Protein AF-A0A850LV51-F1 (afdb_monomer_lite)

Sequence (152 aa):
MNKKILAIILNFIHSETGWGDPLRPYSEFEDLNIKEIKEQGIGNKIVTFEYHFDEDGFSQYDKTHVLEGKVRVDPKGELLEWNLEEIHTGVAANRYYGSKKKEEDKMKPLISKLEKLQAQLGSERLKREDYGKLNQEVEVLLKKIEELKNND

pLDDT: mean 76.03, std 14.61, range [41.25, 94.31]

Structure (mmCIF, N/CA/C/O backbone):
data_AF-A0A850LV51-F1
#
_entry.id   AF-A0A850LV51-F1
#
loop_
_atom_site.group_PDB
_atom_site.id
_atom_site.type_symbol
_atom_site.label_atom_id
_atom_site.label_alt_id
_atom_site.label_comp_id
_atom_site.label_asym_id
_atom_site.label_entity_id
_atom_site.label_seq_id
_atom_site.pdbx_PDB_ins_code
_atom_site.Cartn_x
_atom_site.Cartn_y
_atom_site.Cartn_z
_atom_site.occupancy
_atom_site.B_iso_or_equiv
_atom_site.auth_seq_id
_atom_site.auth_comp_id
_atom_site.auth_asym_id
_atom_site.auth_atom_id
_atom_site.pdbx_PDB_model_num
ATOM 1 N N . MET A 1 1 ? 1.336 -18.971 13.555 1.00 51.16 1 MET A N 1
ATOM 2 C CA . MET A 1 1 ? 0.461 -17.778 13.489 1.00 51.16 1 MET A CA 1
ATOM 3 C C . MET A 1 1 ? 0.742 -16.911 12.253 1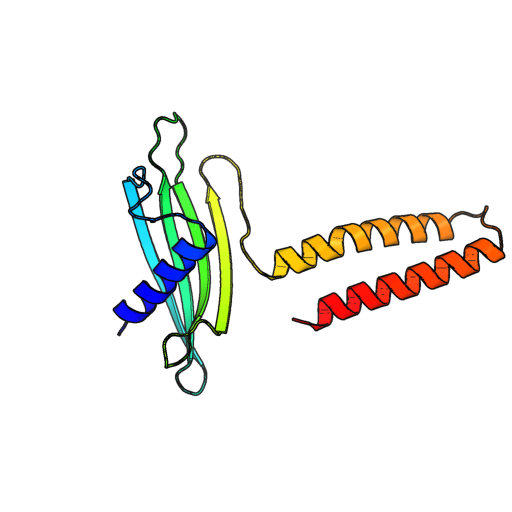.00 51.16 1 MET A C 1
ATOM 5 O O . MET A 1 1 ? -0.216 -16.524 11.604 1.00 51.16 1 MET A O 1
ATOM 9 N N . ASN A 1 2 ? 2.004 -16.709 11.844 1.00 62.28 2 ASN A N 1
ATOM 10 C CA . ASN A 1 2 ? 2.363 -15.866 10.682 1.00 62.28 2 ASN A CA 1
ATOM 11 C C . ASN A 1 2 ? 1.899 -16.372 9.300 1.00 62.28 2 ASN A C 1
ATOM 13 O O . ASN A 1 2 ? 1.606 -15.554 8.439 1.00 62.28 2 ASN A O 1
ATOM 17 N N . LYS A 1 3 ? 1.746 -17.689 9.084 1.00 76.50 3 LYS A N 1
ATOM 18 C CA . LYS A 1 3 ? 1.382 -18.248 7.760 1.00 76.50 3 LYS A CA 1
ATOM 19 C C . LYS A 1 3 ? 0.042 -17.752 7.196 1.00 76.50 3 LYS A C 1
ATOM 21 O O . LYS A 1 3 ? -0.076 -17.593 5.991 1.00 76.50 3 LYS A O 1
ATOM 26 N N . LYS A 1 4 ? -0.958 -17.497 8.051 1.00 85.12 4 LYS A N 1
ATOM 27 C CA . LYS A 1 4 ? -2.259 -16.968 7.599 1.00 85.12 4 LYS A CA 1
ATOM 28 C C . LYS A 1 4 ? -2.161 -15.509 7.151 1.00 85.12 4 LYS A C 1
ATOM 30 O O . LYS A 1 4 ? -2.742 -15.154 6.140 1.00 85.12 4 LYS A O 1
ATOM 35 N N . ILE A 1 5 ? -1.405 -14.693 7.885 1.00 86.31 5 ILE A N 1
ATOM 36 C CA . ILE A 1 5 ? -1.184 -13.277 7.560 1.00 86.31 5 ILE A CA 1
ATOM 37 C C . ILE A 1 5 ? -0.395 -13.145 6.256 1.00 86.31 5 ILE A C 1
ATOM 39 O O . ILE A 1 5 ? -0.769 -12.349 5.407 1.00 86.31 5 ILE A O 1
ATOM 43 N N . LEU A 1 6 ? 0.639 -13.974 6.073 1.00 88.12 6 LEU A N 1
ATOM 44 C CA . LEU A 1 6 ? 1.403 -14.032 4.825 1.00 88.12 6 LEU A CA 1
ATOM 45 C C . LEU A 1 6 ? 0.497 -14.310 3.621 1.00 88.12 6 LEU A C 1
ATOM 47 O O . LEU A 1 6 ? 0.545 -13.570 2.652 1.00 88.12 6 LEU A O 1
ATOM 51 N N . ALA A 1 7 ? -0.379 -15.316 3.708 1.00 89.69 7 ALA A N 1
ATOM 52 C CA . ALA A 1 7 ? -1.308 -15.637 2.623 1.00 89.69 7 ALA A CA 1
ATOM 53 C C . ALA A 1 7 ? -2.291 -14.492 2.317 1.00 89.69 7 ALA A C 1
ATOM 55 O O . ALA A 1 7 ? -2.584 -14.233 1.156 1.00 89.69 7 ALA A O 1
ATOM 56 N N . ILE A 1 8 ? -2.782 -13.791 3.346 1.00 91.19 8 ILE A N 1
ATOM 57 C CA . ILE A 1 8 ? -3.651 -12.617 3.164 1.00 91.19 8 ILE A CA 1
ATOM 58 C C . ILE A 1 8 ? -2.903 -11.509 2.415 1.00 91.19 8 ILE A C 1
ATOM 60 O O . ILE A 1 8 ? -3.445 -10.941 1.471 1.00 91.19 8 ILE A O 1
ATOM 64 N N . ILE A 1 9 ? -1.662 -11.223 2.815 1.00 91.25 9 ILE A N 1
ATOM 65 C CA . ILE A 1 9 ? -0.842 -10.169 2.207 1.00 91.25 9 ILE A CA 1
ATOM 66 C C . ILE A 1 9 ? -0.452 -10.529 0.771 1.00 91.25 9 ILE A C 1
ATOM 68 O O . ILE A 1 9 ? -0.601 -9.687 -0.105 1.00 91.25 9 ILE A O 1
ATOM 72 N N . LEU A 1 10 ? -0.024 -11.768 0.512 1.00 89.81 10 LEU A N 1
ATOM 73 C CA . LEU A 1 10 ? 0.297 -12.239 -0.840 1.00 89.81 10 LEU A CA 1
ATOM 74 C C . LEU A 1 10 ? -0.909 -12.124 -1.772 1.00 89.81 10 LEU A C 1
ATOM 76 O O . LEU A 1 10 ? -0.816 -11.479 -2.810 1.00 89.81 10 LEU A O 1
ATOM 80 N N . ASN A 1 11 ? -2.071 -12.642 -1.358 1.00 89.38 11 ASN A N 1
ATOM 81 C CA . ASN A 1 11 ? -3.295 -12.542 -2.156 1.00 89.38 11 ASN A CA 1
ATOM 82 C C . ASN A 1 11 ? -3.666 -11.084 -2.457 1.00 89.38 11 ASN A C 1
ATOM 84 O O . ASN A 1 11 ? -4.114 -10.772 -3.558 1.00 89.38 11 ASN A O 1
ATOM 88 N N . PHE A 1 12 ? -3.482 -10.191 -1.483 1.00 90.56 12 PHE A N 1
ATOM 89 C CA . PHE A 1 12 ? -3.690 -8.762 -1.673 1.00 90.56 12 PHE A CA 1
ATOM 90 C C . PHE A 1 12 ? -2.730 -8.176 -2.714 1.00 90.56 12 PHE A C 1
ATOM 92 O O . PHE A 1 12 ? -3.190 -7.557 -3.673 1.00 90.56 12 PHE A O 1
ATOM 99 N N . ILE A 1 13 ? -1.426 -8.429 -2.583 1.00 88.25 13 ILE A N 1
ATOM 100 C CA . ILE A 1 13 ? -0.410 -7.954 -3.532 1.00 88.25 13 ILE A CA 1
ATOM 101 C C . ILE A 1 13 ? -0.714 -8.462 -4.943 1.00 88.25 13 ILE A C 1
ATOM 103 O O . ILE A 1 13 ? -0.712 -7.670 -5.887 1.00 88.25 13 ILE A O 1
ATOM 107 N N . HIS A 1 14 ? -1.036 -9.749 -5.092 1.00 87.44 14 HIS A N 1
ATOM 108 C CA . HIS A 1 14 ? -1.404 -10.349 -6.378 1.00 87.44 14 HIS A CA 1
ATOM 109 C C . HIS A 1 14 ? -2.646 -9.697 -6.972 1.00 87.44 14 HIS A C 1
ATOM 111 O O . HIS A 1 14 ? -2.678 -9.404 -8.163 1.00 87.44 14 HIS A O 1
ATOM 117 N N . SER A 1 15 ? -3.661 -9.423 -6.149 1.00 85.94 15 SER A N 1
ATOM 118 C CA . SER A 1 15 ? -4.895 -8.791 -6.619 1.00 85.94 15 SER A CA 1
ATOM 119 C C . SER A 1 15 ? -4.694 -7.346 -7.087 1.00 85.94 15 SER A C 1
ATOM 121 O O . SER A 1 15 ? -5.332 -6.929 -8.052 1.00 85.94 15 SER A O 1
ATOM 123 N N . GLU A 1 16 ? -3.789 -6.598 -6.449 1.00 85.62 16 GLU A N 1
ATOM 124 C CA . GLU A 1 16 ? -3.527 -5.193 -6.786 1.00 85.62 16 GLU A CA 1
ATOM 125 C C . GLU A 1 16 ? -2.546 -5.037 -7.955 1.00 85.62 16 GLU A C 1
ATOM 127 O O . GLU A 1 16 ? -2.705 -4.138 -8.782 1.00 85.62 16 GLU A O 1
ATOM 132 N N . THR A 1 17 ? -1.532 -5.901 -8.043 1.00 81.31 17 THR A N 1
ATOM 133 C CA . THR A 1 17 ? -0.448 -5.776 -9.036 1.00 81.31 17 THR A CA 1
ATOM 134 C C . THR A 1 17 ? -0.605 -6.716 -10.231 1.00 81.31 17 THR A C 1
ATOM 136 O O . THR A 1 17 ? -0.117 -6.424 -11.325 1.00 81.31 17 THR A O 1
ATOM 139 N N . GLY A 1 18 ? -1.296 -7.845 -10.053 1.00 78.81 18 GLY A N 1
ATOM 140 C CA . GLY A 1 18 ? -1.341 -8.943 -11.019 1.00 78.81 18 GLY A CA 1
ATOM 141 C C . GLY A 1 18 ? -0.034 -9.741 -11.123 1.00 78.81 18 GLY A C 1
ATOM 142 O O . GLY A 1 18 ? 0.110 -10.528 -12.062 1.00 78.81 18 GLY A O 1
ATOM 143 N N . TRP A 1 19 ? 0.927 -9.517 -10.221 1.00 79.25 19 TRP A N 1
ATOM 144 C CA . TRP A 1 19 ? 2.165 -10.295 -10.101 1.00 79.25 19 TRP A CA 1
ATOM 145 C C . TRP A 1 19 ? 1.946 -11.559 -9.272 1.00 79.25 19 TRP A C 1
ATOM 147 O O . TRP A 1 19 ? 0.973 -11.632 -8.530 1.00 79.25 19 TRP A O 1
ATOM 157 N N . GLY A 1 20 ? 2.814 -12.562 -9.435 1.00 69.19 20 GLY A N 1
ATOM 158 C CA . GLY A 1 20 ? 2.704 -13.849 -8.729 1.00 69.19 20 GLY A CA 1
ATOM 159 C C . GLY A 1 20 ? 1.500 -14.718 -9.134 1.00 69.19 20 GLY A C 1
ATOM 160 O O . GLY A 1 20 ? 1.285 -15.779 -8.555 1.00 69.19 20 GLY A O 1
ATOM 161 N N . ASP A 1 21 ? 0.723 -14.308 -10.147 1.00 66.62 21 ASP A N 1
ATOM 162 C CA . ASP A 1 21 ? -0.354 -15.124 -10.714 1.00 66.62 21 ASP A CA 1
ATOM 163 C C . ASP A 1 21 ? 0.243 -16.377 -11.386 1.00 66.62 21 ASP A C 1
ATOM 165 O O . ASP A 1 21 ? 0.986 -16.239 -12.363 1.00 66.62 21 ASP A O 1
ATOM 169 N N . PRO A 1 22 ? -0.095 -17.602 -10.937 1.00 59.75 22 PRO A N 1
ATOM 170 C CA . PRO A 1 22 ? 0.418 -18.838 -11.531 1.00 59.75 22 PRO A CA 1
ATOM 171 C C . PRO A 1 22 ? 0.000 -19.032 -12.997 1.00 59.75 22 PRO A C 1
ATOM 173 O O . PRO A 1 22 ? 0.567 -19.876 -13.692 1.00 59.75 22 PRO A O 1
ATOM 176 N N . LEU A 1 23 ? -0.985 -18.273 -13.490 1.00 59.38 23 LEU A N 1
ATOM 177 C CA . LEU A 1 23 ? -1.376 -18.253 -14.900 1.00 59.38 23 LEU A CA 1
ATOM 178 C C . LEU A 1 23 ? -0.488 -17.339 -15.760 1.00 59.38 23 LEU A C 1
ATOM 180 O O . LEU A 1 23 ? -0.612 -17.360 -16.988 1.00 59.38 23 LEU A O 1
ATOM 184 N N . ARG A 1 24 ? 0.414 -16.556 -15.156 1.00 58.62 24 ARG A N 1
ATOM 185 C CA . ARG A 1 24 ? 1.433 -15.770 -15.859 1.00 58.62 24 ARG A CA 1
ATOM 186 C C . ARG A 1 24 ? 2.775 -16.513 -15.806 1.00 58.62 24 ARG A C 1
ATOM 188 O O . ARG A 1 24 ? 3.399 -16.571 -14.754 1.00 58.62 24 ARG A O 1
ATOM 195 N N . PRO A 1 25 ? 3.260 -17.063 -16.932 1.00 53.81 25 PRO A N 1
ATOM 196 C CA . PRO A 1 25 ? 4.383 -18.005 -16.955 1.00 53.81 25 PRO A CA 1
ATOM 197 C C . PRO A 1 25 ? 5.779 -17.372 -16.779 1.00 53.81 25 PRO A C 1
ATOM 199 O O . PRO A 1 25 ? 6.764 -18.010 -17.127 1.00 53.81 25 PRO A O 1
ATOM 202 N N . TYR A 1 26 ? 5.882 -16.138 -16.276 1.00 57.75 26 TYR A N 1
ATOM 203 C CA . TYR A 1 26 ? 7.113 -15.329 -16.314 1.00 57.75 26 TYR A CA 1
ATOM 204 C C . TYR A 1 26 ? 7.563 -14.838 -14.928 1.00 57.75 26 TYR A C 1
ATOM 206 O O . TYR A 1 26 ? 8.051 -13.721 -14.796 1.00 57.75 26 TYR A O 1
ATOM 214 N N . SER A 1 27 ? 7.351 -15.630 -13.877 1.00 59.75 27 SER A N 1
ATOM 215 C CA . SER A 1 27 ? 7.877 -15.328 -12.540 1.00 59.75 27 SER A CA 1
ATOM 216 C C . SER A 1 27 ? 9.068 -16.238 -12.257 1.00 59.75 27 SER A C 1
ATOM 218 O O . SER A 1 27 ? 8.898 -17.456 -12.181 1.00 59.75 27 SER A O 1
ATOM 220 N N . GLU A 1 28 ? 10.262 -15.654 -12.126 1.00 61.22 28 GLU A N 1
ATOM 221 C CA . GLU A 1 28 ? 11.449 -16.400 -11.684 1.00 61.22 28 GLU A CA 1
ATOM 222 C C . GLU A 1 28 ? 11.548 -16.430 -10.157 1.00 61.22 28 GLU A C 1
ATOM 224 O O . GLU A 1 28 ? 11.945 -17.448 -9.583 1.00 61.22 28 GLU A O 1
ATOM 229 N N . PHE A 1 29 ? 11.157 -15.335 -9.493 1.00 71.81 29 PHE A N 1
ATOM 230 C CA . PHE A 1 29 ? 11.283 -15.196 -8.048 1.00 71.81 29 PHE A CA 1
ATOM 231 C C . PHE A 1 29 ? 10.196 -14.305 -7.431 1.00 71.81 29 PHE A C 1
ATOM 233 O O . PHE A 1 29 ? 9.800 -13.279 -7.986 1.00 71.81 29 PHE A O 1
ATOM 240 N N . GLU A 1 30 ? 9.732 -14.716 -6.253 1.00 80.94 30 GLU A N 1
ATOM 241 C CA . GLU A 1 30 ? 8.786 -14.003 -5.400 1.00 80.94 30 GLU A CA 1
ATOM 242 C C . GLU A 1 30 ? 9.184 -14.228 -3.935 1.00 80.94 30 GLU A C 1
ATOM 244 O O . GLU A 1 30 ? 9.354 -15.375 -3.509 1.00 80.94 30 GLU A O 1
ATOM 249 N N . ASP A 1 31 ? 9.284 -13.153 -3.150 1.00 85.19 31 ASP A N 1
ATOM 250 C CA . ASP A 1 31 ? 9.516 -13.239 -1.706 1.00 85.19 31 ASP A CA 1
ATOM 251 C C . ASP A 1 31 ? 8.744 -12.168 -0.924 1.00 85.19 31 ASP A C 1
ATOM 253 O O . ASP A 1 31 ? 8.620 -11.018 -1.344 1.00 85.19 31 ASP A O 1
ATOM 257 N N . LEU A 1 32 ? 8.232 -12.542 0.250 1.00 88.69 32 LEU A N 1
ATOM 258 C CA . LEU A 1 32 ? 7.492 -11.654 1.147 1.00 88.69 32 LEU A CA 1
ATOM 259 C C . LEU A 1 32 ? 8.119 -11.662 2.540 1.00 88.69 32 LEU A C 1
ATOM 261 O O . LEU A 1 32 ? 8.002 -12.628 3.300 1.00 88.69 32 LEU A O 1
ATOM 265 N N . ASN A 1 33 ? 8.664 -10.514 2.924 1.00 89.19 33 ASN A N 1
ATOM 266 C CA . ASN A 1 33 ? 9.323 -10.293 4.199 1.00 89.19 33 ASN A CA 1
ATOM 267 C C . ASN A 1 33 ? 8.465 -9.425 5.124 1.00 89.19 33 ASN A C 1
ATOM 269 O O . ASN A 1 33 ? 8.181 -8.259 4.853 1.00 89.19 33 ASN A O 1
ATOM 273 N N . ILE A 1 34 ? 8.065 -9.977 6.272 1.00 92.19 34 ILE A N 1
ATOM 274 C CA . ILE A 1 34 ? 7.358 -9.205 7.301 1.00 92.19 34 ILE A CA 1
ATOM 275 C C . ILE A 1 34 ? 8.373 -8.432 8.138 1.00 92.19 34 ILE A C 1
ATOM 277 O O . ILE A 1 34 ? 9.159 -9.029 8.872 1.00 92.19 34 ILE A O 1
ATOM 281 N N . LYS A 1 35 ? 8.309 -7.101 8.070 1.00 91.50 35 LYS A N 1
ATOM 282 C CA . LYS A 1 35 ? 9.167 -6.200 8.848 1.00 91.50 35 LYS A CA 1
ATOM 283 C C . LYS A 1 35 ? 8.657 -6.022 10.274 1.00 91.50 35 LYS A C 1
ATOM 285 O O . LYS A 1 35 ? 9.437 -6.045 11.221 1.00 91.50 35 LYS A O 1
ATOM 290 N N . GLU A 1 36 ? 7.348 -5.846 10.444 1.00 92.69 36 GLU A N 1
ATOM 291 C CA . GLU A 1 36 ? 6.757 -5.588 11.757 1.00 92.69 36 GLU A CA 1
ATOM 292 C C . GLU A 1 36 ? 5.320 -6.111 11.853 1.00 92.69 36 GLU A C 1
ATOM 294 O O . GLU A 1 36 ? 4.551 -6.019 10.900 1.00 92.69 36 GLU A O 1
ATOM 299 N N . ILE A 1 37 ? 4.941 -6.609 13.035 1.00 92.56 37 ILE A N 1
ATOM 300 C CA . ILE A 1 37 ? 3.549 -6.888 13.402 1.00 92.56 37 ILE A CA 1
ATOM 301 C C . ILE A 1 37 ? 3.255 -6.174 14.723 1.00 92.56 37 ILE A C 1
ATOM 303 O O . ILE A 1 37 ? 3.862 -6.486 15.747 1.00 92.56 37 ILE A O 1
ATOM 307 N N . LYS A 1 38 ? 2.297 -5.246 14.711 1.00 92.44 38 LYS A N 1
ATOM 308 C CA . LYS A 1 38 ? 1.776 -4.553 15.895 1.00 92.44 38 LYS A CA 1
ATOM 309 C C . LYS A 1 38 ? 0.323 -4.948 16.129 1.00 92.44 38 LYS A C 1
ATOM 311 O O . LYS A 1 38 ? -0.491 -4.871 15.214 1.00 92.44 38 LYS A O 1
ATOM 316 N N . GLU A 1 39 ? -0.027 -5.331 17.351 1.00 90.25 39 GLU A N 1
ATOM 317 C CA . GLU A 1 39 ? -1.429 -5.535 17.728 1.00 90.25 39 GLU A CA 1
ATOM 318 C C . GLU A 1 39 ? -2.082 -4.196 18.093 1.00 90.25 39 GLU A C 1
ATOM 320 O O . GLU A 1 39 ? -1.473 -3.355 18.756 1.00 90.25 39 GLU A O 1
ATOM 325 N N . GLN A 1 40 ? -3.320 -3.982 17.645 1.00 83.81 40 GLN A N 1
ATOM 326 C CA . GLN A 1 40 ? -4.073 -2.759 17.906 1.00 83.81 40 GLN A CA 1
ATOM 327 C C . GLN A 1 40 ? -5.515 -3.096 18.313 1.00 83.81 40 GLN A C 1
ATOM 329 O O . GLN A 1 40 ? -6.342 -3.491 17.495 1.00 83.81 40 GLN A O 1
ATOM 334 N N . GLY A 1 41 ? -5.843 -2.917 19.593 1.00 81.12 41 GLY A N 1
ATOM 335 C CA . GLY A 1 41 ? -7.198 -3.151 20.099 1.00 81.12 41 GLY A CA 1
ATOM 336 C C . GLY A 1 41 ? -7.625 -4.623 20.042 1.00 81.12 41 GLY A C 1
ATOM 337 O O . GLY A 1 41 ? -6.825 -5.510 20.324 1.00 81.12 41 GLY A O 1
ATOM 338 N N . ILE A 1 42 ? -8.901 -4.875 19.722 1.00 79.69 42 ILE A N 1
ATOM 339 C CA . ILE A 1 42 ? -9.579 -6.187 19.786 1.00 79.69 42 ILE A CA 1
ATOM 340 C C . ILE A 1 42 ? -9.051 -7.140 18.694 1.00 79.69 42 ILE A C 1
ATOM 342 O O . ILE A 1 42 ? -9.740 -7.463 17.733 1.00 79.69 42 ILE A O 1
ATOM 346 N N . GLY A 1 43 ? -7.797 -7.572 18.816 1.00 80.75 43 GLY A N 1
ATOM 347 C CA . GLY A 1 43 ? -7.171 -8.564 17.944 1.00 80.75 43 GLY A CA 1
ATOM 348 C C . GLY A 1 43 ? -6.837 -8.094 16.525 1.00 80.75 43 GLY A C 1
ATOM 349 O O . GLY A 1 43 ? -6.408 -8.927 15.726 1.00 80.75 43 GLY A O 1
ATOM 350 N N . ASN A 1 44 ? -6.989 -6.803 16.201 1.00 89.31 44 ASN A N 1
ATOM 351 C CA . ASN A 1 44 ? -6.506 -6.283 14.921 1.00 89.31 44 ASN A CA 1
ATOM 352 C C . ASN A 1 44 ? -4.979 -6.257 14.912 1.00 89.31 44 ASN A C 1
ATOM 354 O O . ASN A 1 44 ? -4.330 -6.011 15.935 1.00 89.31 44 ASN A O 1
ATOM 358 N N . LYS A 1 45 ? -4.405 -6.46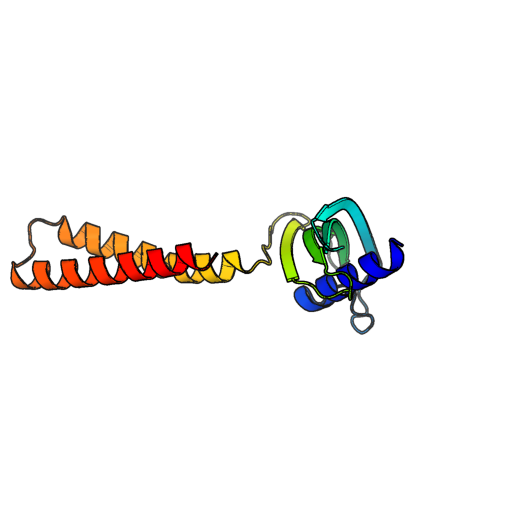4 13.732 1.00 91.56 45 LYS A N 1
ATOM 359 C CA . LYS A 1 45 ? -2.962 -6.452 13.515 1.00 91.56 45 LYS A CA 1
ATOM 360 C C . LYS A 1 45 ? -2.616 -5.480 12.417 1.00 91.56 45 LYS A C 1
ATOM 362 O O . LYS A 1 45 ? -3.148 -5.561 11.318 1.00 91.56 45 LYS A O 1
ATOM 367 N N . ILE A 1 46 ? -1.696 -4.585 12.721 1.00 93.38 46 ILE A N 1
ATOM 368 C CA . ILE A 1 46 ? -1.019 -3.762 11.737 1.00 93.38 46 ILE A CA 1
ATOM 369 C C . ILE A 1 46 ? 0.254 -4.499 11.348 1.00 93.38 46 ILE A C 1
ATOM 371 O O . ILE A 1 46 ? 1.080 -4.804 12.208 1.00 93.38 46 ILE A O 1
ATOM 375 N N . VAL A 1 47 ? 0.400 -4.794 10.065 1.00 93.31 47 VAL A N 1
ATOM 376 C CA . VAL A 1 47 ? 1.533 -5.540 9.526 1.00 93.31 47 VAL A CA 1
ATOM 377 C C . VAL A 1 47 ? 2.236 -4.669 8.508 1.00 93.31 47 VAL A C 1
ATOM 379 O O . VAL A 1 47 ? 1.604 -4.237 7.550 1.00 93.31 47 VAL A O 1
ATOM 382 N N . THR A 1 48 ? 3.525 -4.431 8.717 1.00 94.31 48 THR A N 1
ATOM 383 C CA . THR A 1 48 ? 4.404 -3.768 7.750 1.00 94.31 48 THR A CA 1
ATOM 384 C C . THR A 1 48 ? 5.260 -4.833 7.082 1.00 94.31 48 THR A C 1
ATOM 386 O O . THR A 1 48 ? 5.822 -5.696 7.766 1.00 94.31 48 THR A O 1
ATOM 389 N N . PHE A 1 49 ? 5.366 -4.789 5.762 1.00 93.25 49 PHE A N 1
ATOM 390 C CA . PHE A 1 49 ? 6.052 -5.796 4.968 1.00 93.25 49 PHE A CA 1
ATOM 391 C C . PHE A 1 49 ? 6.798 -5.177 3.790 1.00 93.25 49 PHE A C 1
ATOM 393 O O . PHE A 1 49 ? 6.556 -4.036 3.398 1.00 93.25 49 PHE A O 1
ATOM 400 N N . GLU A 1 50 ? 7.697 -5.974 3.235 1.00 91.56 50 GLU A N 1
ATOM 401 C CA . GLU A 1 50 ? 8.385 -5.723 1.982 1.00 91.56 50 GLU A CA 1
ATOM 402 C C . GLU A 1 50 ? 8.251 -6.961 1.100 1.00 91.56 50 GLU A C 1
ATOM 404 O O . GLU A 1 50 ? 8.376 -8.089 1.579 1.00 91.56 50 GLU A O 1
ATOM 409 N N . TYR A 1 51 ? 7.949 -6.749 -0.169 1.00 89.81 51 TYR A N 1
ATOM 410 C CA . TYR A 1 51 ? 7.695 -7.791 -1.147 1.00 89.81 51 TYR A CA 1
ATOM 411 C C . TYR A 1 51 ? 8.619 -7.601 -2.341 1.00 89.81 51 TYR A C 1
ATOM 413 O O . TYR A 1 51 ? 8.710 -6.498 -2.873 1.00 89.81 51 TYR A O 1
ATOM 421 N N . HIS A 1 52 ? 9.295 -8.670 -2.739 1.00 85.00 52 HIS A N 1
ATOM 422 C CA . HIS A 1 52 ? 10.241 -8.706 -3.848 1.00 85.00 52 HIS A CA 1
ATOM 423 C C . HIS A 1 52 ? 9.669 -9.585 -4.947 1.00 85.00 52 HIS A C 1
ATOM 425 O O . HIS A 1 52 ? 9.170 -10.679 -4.679 1.00 85.00 52 HIS A O 1
ATOM 431 N N . PHE A 1 53 ? 9.748 -9.107 -6.180 1.00 83.88 53 PHE A N 1
ATOM 432 C CA . PHE A 1 53 ? 9.293 -9.843 -7.346 1.00 83.88 53 PHE A CA 1
ATOM 433 C C . PHE A 1 53 ? 10.230 -9.603 -8.519 1.00 83.88 53 PHE A C 1
ATOM 435 O O . PHE A 1 53 ? 10.437 -8.455 -8.911 1.00 83.88 53 PHE A O 1
ATOM 442 N N . ASP A 1 54 ? 10.736 -10.690 -9.094 1.00 76.81 54 ASP A N 1
ATOM 443 C CA . ASP A 1 54 ? 11.515 -10.653 -10.327 1.00 76.81 54 ASP A CA 1
ATOM 444 C C . ASP A 1 54 ? 10.644 -11.131 -11.490 1.00 76.81 54 ASP A C 1
ATOM 446 O O . ASP A 1 54 ? 10.204 -12.289 -11.551 1.00 76.81 54 ASP A O 1
ATOM 450 N N . GLU A 1 55 ? 10.379 -10.211 -12.417 1.00 72.69 55 GLU A N 1
ATOM 451 C CA . GLU A 1 55 ? 9.725 -10.526 -13.684 1.00 72.69 55 GLU A CA 1
ATOM 452 C C . GLU A 1 55 ? 10.767 -11.108 -14.652 1.00 72.69 55 GLU A C 1
ATOM 454 O O . GLU A 1 55 ? 11.737 -10.426 -14.988 1.00 72.69 55 GLU A O 1
ATOM 459 N N . ASP A 1 56 ? 10.552 -12.344 -15.121 1.00 66.12 56 ASP A N 1
ATOM 460 C CA . ASP A 1 56 ? 11.462 -13.030 -16.045 1.00 66.12 56 ASP A CA 1
ATOM 461 C C . ASP A 1 56 ? 11.751 -12.163 -17.282 1.00 66.12 56 ASP A C 1
ATOM 463 O O . ASP A 1 56 ? 10.862 -11.623 -17.963 1.00 66.12 56 ASP A O 1
ATOM 467 N N . GLY A 1 57 ? 13.045 -12.019 -17.544 1.00 53.03 57 GLY A N 1
ATOM 468 C CA . GLY A 1 57 ? 13.642 -11.112 -18.493 1.00 53.03 57 GLY A CA 1
ATOM 469 C C . GLY A 1 57 ? 14.258 -11.842 -19.681 1.00 53.03 57 GLY A C 1
ATOM 470 O O . GLY A 1 57 ? 15.462 -12.056 -19.739 1.00 53.03 57 GLY A O 1
ATOM 471 N N . PHE A 1 58 ? 13.505 -11.938 -20.779 1.00 49.66 58 PHE A N 1
ATOM 472 C CA . PHE A 1 58 ? 14.114 -11.826 -22.121 1.00 49.66 58 PHE A CA 1
ATOM 473 C C . PHE A 1 58 ? 14.683 -10.408 -22.389 1.00 49.66 58 PHE A C 1
ATOM 475 O O . PHE A 1 58 ? 15.149 -10.099 -23.487 1.00 49.66 58 PHE A O 1
ATOM 482 N N . SER A 1 59 ? 14.608 -9.520 -21.395 1.00 52.97 59 SER A N 1
ATOM 483 C CA . SER A 1 59 ? 15.080 -8.142 -21.391 1.00 52.97 59 SER A CA 1
ATOM 484 C C . SER A 1 59 ? 16.508 -8.073 -20.849 1.00 52.97 59 SER A C 1
ATOM 486 O O . SER A 1 59 ? 16.821 -8.674 -19.833 1.00 52.97 59 SER A O 1
ATOM 488 N N . GLN A 1 60 ? 17.365 -7.269 -21.480 1.00 52.06 60 GLN A N 1
ATOM 489 C CA . GLN A 1 60 ? 18.738 -6.993 -21.021 1.00 52.06 60 GLN A CA 1
ATOM 490 C C . GLN A 1 60 ? 18.805 -6.126 -19.746 1.00 52.06 60 GLN A C 1
ATOM 492 O O . GLN A 1 60 ? 19.892 -5.743 -19.318 1.00 52.06 60 GLN A O 1
ATOM 497 N N . TYR A 1 61 ? 17.654 -5.776 -19.172 1.00 54.25 61 TYR A N 1
ATOM 498 C CA . TYR A 1 61 ? 17.526 -4.917 -18.002 1.00 54.25 61 TYR A CA 1
ATOM 499 C C . TYR A 1 61 ? 16.885 -5.694 -16.866 1.00 54.25 61 TYR A C 1
ATOM 501 O O . TYR A 1 61 ? 15.843 -6.316 -17.077 1.00 54.25 61 TYR A O 1
ATOM 509 N N . ASP A 1 62 ? 17.515 -5.603 -15.697 1.00 57.41 62 ASP A N 1
ATOM 510 C CA . ASP A 1 62 ? 17.012 -6.122 -14.433 1.00 57.41 62 ASP A CA 1
ATOM 511 C C . ASP A 1 62 ? 15.619 -5.541 -14.140 1.00 57.41 62 ASP A C 1
ATOM 513 O O . ASP A 1 62 ? 15.411 -4.325 -14.240 1.00 57.41 62 ASP 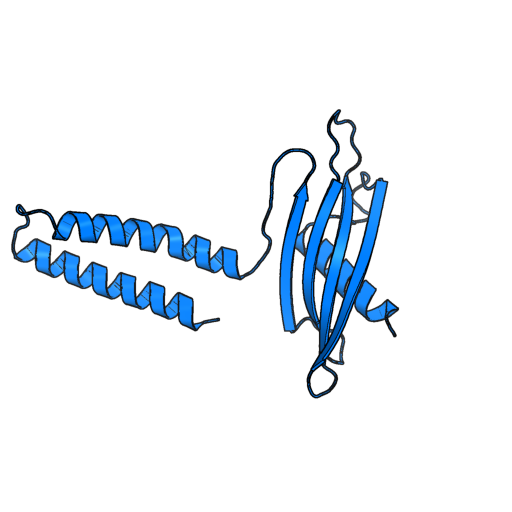A O 1
ATOM 517 N N . LYS A 1 63 ? 14.663 -6.420 -13.842 1.00 71.06 63 LYS A N 1
ATOM 518 C CA . LYS A 1 63 ? 13.270 -6.086 -13.530 1.00 71.06 63 LYS A CA 1
ATOM 519 C C . LYS A 1 63 ? 12.891 -6.591 -12.139 1.00 71.06 63 LYS A C 1
ATOM 521 O O . LYS A 1 63 ? 11.793 -7.104 -11.935 1.00 71.06 63 LYS A O 1
ATOM 526 N N . THR A 1 64 ? 13.791 -6.422 -11.175 1.00 75.44 64 THR A N 1
ATOM 527 C CA . THR A 1 64 ? 13.416 -6.542 -9.770 1.00 75.44 64 THR A CA 1
ATOM 528 C C . THR A 1 64 ? 12.474 -5.411 -9.376 1.00 75.44 64 THR A C 1
ATOM 530 O O . THR A 1 64 ? 12.771 -4.220 -9.549 1.00 75.44 64 THR A O 1
ATOM 533 N N . HIS A 1 65 ? 11.344 -5.807 -8.807 1.00 80.56 65 HIS A N 1
ATOM 534 C CA . HIS A 1 65 ? 10.339 -4.950 -8.209 1.00 80.56 65 HIS A CA 1
ATOM 535 C C . HIS A 1 65 ? 10.356 -5.147 -6.694 1.00 80.56 65 HIS A C 1
ATOM 537 O O . HIS A 1 65 ? 10.232 -6.272 -6.209 1.00 80.56 65 HIS A O 1
ATOM 543 N N . VAL A 1 66 ? 10.473 -4.055 -5.938 1.00 85.31 66 VAL A N 1
ATOM 544 C CA . VAL A 1 66 ? 10.342 -4.078 -4.475 1.00 85.31 66 VAL A CA 1
ATOM 545 C C . VAL A 1 66 ? 9.173 -3.201 -4.067 1.00 85.31 66 VAL A C 1
ATOM 547 O O . VAL A 1 66 ? 9.160 -1.996 -4.335 1.00 85.31 66 VAL A O 1
ATOM 550 N N . LEU A 1 67 ? 8.201 -3.806 -3.394 1.00 88.81 67 LEU A N 1
ATOM 551 C CA . LEU A 1 67 ? 7.069 -3.125 -2.787 1.00 88.81 67 LEU A CA 1
ATOM 552 C C . LEU A 1 67 ? 7.268 -3.031 -1.279 1.00 88.81 67 LEU A C 1
ATOM 554 O O . LEU A 1 67 ? 7.592 -4.022 -0.632 1.00 88.81 67 LEU A O 1
ATOM 558 N N . GLU A 1 68 ? 6.966 -1.879 -0.700 1.00 91.81 68 GLU A N 1
ATOM 559 C CA . GLU A 1 68 ? 6.698 -1.748 0.726 1.00 91.81 68 GLU A CA 1
ATOM 560 C C . GLU A 1 68 ? 5.208 -1.551 0.953 1.00 91.81 68 GLU A C 1
ATOM 562 O O . GLU A 1 68 ? 4.529 -0.817 0.234 1.00 91.81 68 GLU A O 1
ATOM 567 N N . GLY A 1 69 ? 4.684 -2.207 1.979 1.00 91.94 69 GLY A N 1
ATOM 568 C CA . GLY A 1 69 ? 3.278 -2.092 2.308 1.00 91.94 69 GLY A CA 1
ATOM 569 C C . GLY A 1 69 ? 3.013 -2.209 3.792 1.00 91.94 69 GLY A C 1
ATOM 570 O O . GLY A 1 69 ? 3.798 -2.742 4.580 1.00 91.94 69 GLY A O 1
ATOM 571 N N . LYS A 1 70 ? 1.863 -1.682 4.180 1.00 94.31 70 LYS A N 1
ATOM 572 C CA . LYS A 1 70 ? 1.321 -1.741 5.526 1.00 94.31 70 LYS A CA 1
ATOM 573 C C . LYS A 1 70 ? -0.153 -2.058 5.411 1.00 94.31 70 LYS A C 1
ATOM 575 O O . LYS A 1 70 ? -0.892 -1.352 4.735 1.00 94.31 70 LYS A O 1
ATOM 580 N N . VAL A 1 71 ? -0.588 -3.094 6.108 1.00 93.44 71 VAL A N 1
ATOM 581 C CA . VAL A 1 71 ? -1.988 -3.518 6.142 1.00 93.44 71 VAL A CA 1
ATOM 582 C C . VAL A 1 71 ? -2.499 -3.558 7.572 1.00 93.44 71 VAL A C 1
ATOM 584 O O . VAL A 1 71 ? -1.757 -3.897 8.496 1.00 93.44 71 VAL A O 1
ATOM 587 N N . ARG A 1 72 ? -3.780 -3.249 7.765 1.00 93.00 72 ARG A N 1
ATOM 588 C CA . ARG A 1 72 ? -4.519 -3.556 8.989 1.00 93.00 72 ARG A CA 1
ATOM 589 C C . ARG A 1 72 ? -5.436 -4.740 8.719 1.00 93.00 72 ARG A C 1
ATOM 591 O O . ARG A 1 72 ? -6.357 -4.634 7.916 1.00 93.00 72 ARG A O 1
ATOM 598 N N . VAL A 1 73 ? -5.183 -5.841 9.414 1.00 92.00 73 VAL A N 1
ATOM 599 C CA . VAL A 1 73 ? -5.938 -7.092 9.317 1.00 92.00 73 VAL A CA 1
ATOM 600 C C . VAL A 1 73 ? -6.778 -7.260 10.577 1.00 92.00 73 VAL A C 1
ATOM 602 O O . VAL A 1 73 ? -6.266 -7.096 11.689 1.00 92.00 73 VAL A O 1
ATOM 605 N N . ASP A 1 74 ? -8.054 -7.585 10.419 1.00 90.81 74 ASP A N 1
ATOM 606 C CA . ASP A 1 74 ? -8.937 -7.904 11.540 1.00 90.81 74 ASP A CA 1
ATOM 607 C C . ASP A 1 74 ? -8.718 -9.354 12.057 1.00 90.81 74 ASP A C 1
ATOM 609 O O . ASP A 1 74 ? -7.985 -10.143 11.449 1.00 90.81 74 ASP A O 1
ATOM 613 N N . PRO A 1 75 ? -9.346 -9.764 13.176 1.00 87.56 75 PRO A N 1
ATOM 614 C CA . PRO A 1 75 ? -9.239 -11.136 13.678 1.00 87.56 75 PRO A CA 1
ATOM 615 C C . PRO A 1 75 ? -9.774 -12.218 12.726 1.00 87.56 75 PRO A C 1
ATOM 617 O O . PRO A 1 75 ? -9.417 -13.390 12.878 1.00 87.56 75 PRO A O 1
ATOM 620 N N . LYS A 1 76 ? -10.649 -11.859 11.779 1.00 88.69 76 LYS A N 1
ATOM 621 C CA . LYS A 1 76 ? -11.227 -12.774 10.785 1.00 88.69 76 LYS A CA 1
ATOM 622 C C . LYS A 1 76 ? -10.325 -12.944 9.561 1.00 88.69 76 LYS A C 1
ATOM 624 O O . LYS A 1 76 ? -10.482 -13.931 8.844 1.00 88.69 76 LYS A O 1
ATOM 629 N N . GLY A 1 77 ? -9.348 -12.059 9.372 1.00 85.31 77 GLY A N 1
ATOM 630 C CA . GLY A 1 77 ? -8.437 -12.053 8.233 1.00 85.31 77 GLY A CA 1
ATOM 631 C C . GLY A 1 77 ? -8.840 -11.086 7.118 1.00 85.31 77 GLY A C 1
ATOM 632 O O . GLY A 1 77 ? -8.308 -11.198 6.017 1.00 85.31 77 GLY A O 1
ATOM 633 N N . GLU A 1 78 ? -9.764 -10.162 7.377 1.00 88.56 78 GLU A N 1
ATOM 634 C CA . GLU A 1 78 ? -10.187 -9.129 6.431 1.00 88.56 78 GLU A CA 1
ATOM 635 C C . GLU A 1 78 ? -9.248 -7.917 6.490 1.00 88.56 78 GLU A C 1
ATOM 637 O O . GLU A 1 78 ? -8.783 -7.513 7.562 1.00 88.56 78 GLU A O 1
ATOM 642 N N . LEU A 1 79 ? -8.968 -7.329 5.324 1.00 89.31 79 LEU A N 1
ATOM 643 C CA . LEU A 1 79 ? -8.179 -6.105 5.204 1.00 89.31 79 LEU A CA 1
ATOM 644 C C . LEU A 1 79 ? -9.068 -4.889 5.442 1.00 89.31 79 LEU A C 1
ATOM 646 O O . LEU A 1 79 ? -10.008 -4.637 4.694 1.00 89.31 79 LEU A O 1
ATOM 650 N N . LEU A 1 80 ? -8.754 -4.132 6.488 1.00 88.94 80 LEU A N 1
ATOM 651 C CA . LEU A 1 80 ? -9.500 -2.937 6.874 1.00 88.94 80 LEU A CA 1
ATOM 652 C C . LEU A 1 80 ? -8.903 -1.668 6.263 1.00 88.94 80 LEU A C 1
ATOM 654 O O . LEU A 1 80 ? -9.636 -0.770 5.873 1.00 88.94 80 LEU A O 1
ATOM 658 N N . GLU A 1 81 ? -7.574 -1.584 6.225 1.00 88.06 81 GLU A N 1
ATOM 659 C CA . GLU A 1 81 ? -6.807 -0.449 5.702 1.00 88.06 81 GLU A CA 1
ATOM 660 C C . GLU A 1 81 ? -5.510 -0.974 5.094 1.00 88.06 81 GLU A C 1
ATOM 662 O O . GLU A 1 81 ? -4.940 -1.943 5.605 1.00 88.06 81 GLU A O 1
ATOM 667 N N . TRP A 1 82 ? -5.022 -0.336 4.032 1.00 91.25 82 TRP A N 1
ATOM 668 C CA . TRP A 1 82 ? -3.759 -0.719 3.415 1.00 91.25 82 TRP A CA 1
ATOM 669 C C . TRP A 1 82 ? -3.077 0.433 2.682 1.00 91.25 82 TRP A C 1
ATOM 671 O O . TRP A 1 82 ? -3.721 1.364 2.197 1.00 91.25 82 TRP A O 1
ATOM 681 N N . ASN A 1 83 ? -1.758 0.332 2.564 1.00 91.56 83 ASN A N 1
ATOM 682 C CA . ASN A 1 83 ? -0.967 1.037 1.569 1.00 91.56 83 ASN A CA 1
ATOM 683 C C . ASN A 1 83 ? 0.008 0.058 0.897 1.00 91.56 83 ASN A C 1
ATOM 685 O O . ASN A 1 83 ? 0.414 -0.946 1.489 1.00 91.56 83 ASN A O 1
ATOM 689 N N . LEU A 1 84 ? 0.351 0.352 -0.353 1.00 90.69 84 LEU A N 1
ATOM 690 C CA . LEU A 1 84 ? 1.327 -0.404 -1.121 1.00 90.69 84 LEU A CA 1
ATOM 691 C C . LEU A 1 84 ? 2.085 0.562 -2.036 1.00 90.69 84 LEU A C 1
ATOM 693 O O . LEU A 1 84 ? 1.500 1.329 -2.802 1.00 90.69 84 LEU A O 1
ATOM 697 N N . GLU A 1 85 ? 3.401 0.568 -1.937 1.00 86.69 85 GLU A N 1
ATOM 698 C CA . GLU A 1 85 ? 4.262 1.475 -2.683 1.00 86.69 85 GLU A CA 1
ATOM 699 C C . GLU A 1 85 ? 5.402 0.690 -3.307 1.00 86.69 85 GLU A C 1
ATOM 701 O O . GLU A 1 85 ? 6.090 -0.055 -2.621 1.00 86.69 85 GLU A O 1
ATOM 706 N N . GLU A 1 86 ? 5.619 0.866 -4.606 1.00 82.31 86 GLU A N 1
ATOM 707 C CA . GLU A 1 86 ? 6.800 0.341 -5.277 1.00 82.31 86 GLU A CA 1
ATOM 708 C C . GLU A 1 86 ? 7.973 1.292 -5.054 1.00 82.31 86 GLU A C 1
ATOM 710 O O . GLU A 1 86 ? 8.003 2.406 -5.587 1.00 82.31 86 GLU A O 1
ATOM 715 N N . ILE A 1 87 ? 8.922 0.842 -4.235 1.00 80.69 87 ILE A N 1
ATOM 716 C CA . ILE A 1 87 ? 10.085 1.620 -3.795 1.00 80.69 87 ILE A CA 1
ATOM 717 C C . ILE A 1 87 ? 11.346 1.310 -4.606 1.00 80.69 87 ILE A C 1
ATOM 719 O O . ILE A 1 87 ? 12.307 2.080 -4.573 1.00 80.69 87 ILE A O 1
ATOM 723 N N . HIS A 1 88 ? 11.351 0.199 -5.344 1.00 70.62 88 HIS A N 1
ATOM 724 C CA . HIS A 1 88 ? 12.412 -0.124 -6.283 1.00 70.62 88 HIS A CA 1
ATOM 725 C C . HIS A 1 88 ? 11.844 -0.757 -7.545 1.00 70.62 88 HIS A C 1
ATOM 727 O O . HIS A 1 88 ? 11.082 -1.716 -7.496 1.00 70.62 88 HIS A O 1
ATOM 733 N N . THR A 1 89 ? 12.309 -0.232 -8.666 1.00 59.25 89 THR A N 1
ATOM 734 C CA . THR A 1 89 ? 12.270 -0.853 -9.984 1.00 59.25 89 THR A CA 1
ATOM 735 C C . THR A 1 89 ? 13.680 -0.758 -10.520 1.00 59.25 89 THR A C 1
ATOM 737 O O . THR A 1 89 ? 14.249 0.347 -10.475 1.00 59.25 89 THR A O 1
ATOM 740 N N . GLY A 1 90 ? 14.219 -1.838 -11.078 1.00 54.94 90 GLY A N 1
ATOM 741 C CA . GLY A 1 90 ? 15.394 -1.740 -11.940 1.00 54.94 90 GLY A CA 1
ATOM 742 C C . GLY A 1 90 ? 15.295 -0.520 -12.873 1.00 54.94 90 GLY A C 1
ATOM 743 O O . GLY A 1 90 ? 14.220 -0.182 -13.367 1.00 54.94 90 GLY A O 1
ATOM 744 N N . VAL A 1 91 ? 16.404 0.220 -12.973 1.00 45.09 91 VAL A N 1
ATOM 745 C CA . VAL A 1 91 ? 16.600 1.529 -13.632 1.00 45.09 91 VAL A CA 1
ATOM 746 C C . VAL A 1 91 ? 15.310 2.228 -14.133 1.00 45.09 91 VAL A C 1
ATOM 748 O O . VAL A 1 91 ? 14.993 2.205 -15.318 1.00 45.09 91 VAL A O 1
ATOM 751 N N . ALA A 1 92 ? 14.652 2.948 -13.215 1.00 42.47 92 ALA A N 1
ATOM 752 C CA . ALA A 1 92 ? 13.657 4.014 -13.434 1.00 42.47 92 ALA A CA 1
ATOM 753 C C . ALA A 1 92 ? 12.171 3.637 -13.650 1.00 42.47 92 ALA A C 1
ATOM 755 O O . ALA A 1 92 ? 11.679 3.675 -14.775 1.00 42.47 92 ALA A O 1
ATOM 756 N N . ALA A 1 93 ? 11.410 3.478 -12.557 1.00 41.31 93 ALA A N 1
ATOM 757 C CA . ALA A 1 93 ? 10.012 3.914 -12.393 1.00 41.31 93 ALA A CA 1
ATOM 758 C C . ALA A 1 93 ? 9.448 3.596 -10.983 1.00 41.31 93 ALA A C 1
ATOM 760 O O . ALA A 1 93 ? 8.865 2.540 -10.785 1.00 41.31 93 ALA A O 1
ATOM 761 N N . ASN A 1 94 ? 9.459 4.532 -10.024 1.00 41.44 94 ASN A N 1
ATOM 762 C CA . ASN A 1 94 ? 8.636 4.356 -8.810 1.00 41.44 94 ASN A CA 1
ATOM 763 C C . ASN A 1 94 ? 7.139 4.376 -9.195 1.00 41.44 94 ASN A C 1
ATOM 765 O O . ASN A 1 94 ? 6.651 5.396 -9.704 1.00 41.44 94 ASN A O 1
ATOM 769 N N . ARG A 1 95 ? 6.385 3.289 -8.957 1.00 45.47 95 ARG A N 1
ATOM 770 C CA . ARG A 1 95 ? 4.917 3.261 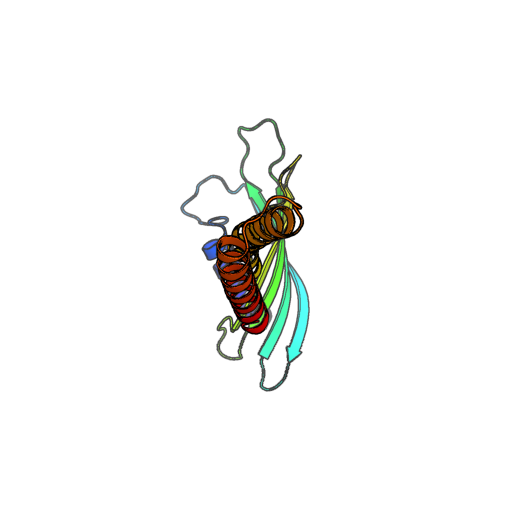-9.123 1.00 45.47 95 ARG A CA 1
ATOM 771 C C . ARG A 1 95 ? 4.211 3.155 -7.767 1.00 45.47 95 ARG A C 1
ATOM 773 O O . ARG A 1 95 ? 4.386 2.245 -6.977 1.00 45.47 95 ARG A O 1
ATOM 780 N N . TYR A 1 96 ? 3.338 4.113 -7.503 1.00 41.25 96 TYR A N 1
ATOM 781 C CA . TYR A 1 96 ? 2.586 4.194 -6.250 1.00 41.25 96 TYR A CA 1
ATOM 782 C C . TYR A 1 96 ? 1.192 3.564 -6.415 1.00 41.25 96 TYR A C 1
ATOM 784 O O . TYR A 1 96 ? 0.440 4.030 -7.283 1.00 41.25 96 TYR A O 1
ATOM 792 N N . TYR A 1 97 ? 0.831 2.582 -5.574 1.00 45.38 97 TYR A N 1
ATOM 793 C CA . TYR A 1 97 ? -0.470 1.890 -5.556 1.00 45.38 97 TYR A CA 1
ATOM 794 C C . TYR A 1 97 ? -1.211 2.153 -4.226 1.00 45.38 97 TYR A C 1
ATOM 796 O O . TYR A 1 97 ? -1.205 1.354 -3.296 1.00 45.38 97 TYR A O 1
ATOM 804 N N . GLY A 1 98 ? -1.877 3.307 -4.109 1.00 41.53 98 GLY A N 1
ATOM 805 C CA . GLY A 1 98 ? -2.631 3.657 -2.897 1.00 41.53 98 GLY A CA 1
ATOM 806 C C . GLY A 1 98 ? -3.863 4.521 -3.162 1.00 41.53 98 GLY A C 1
ATOM 807 O O . GLY A 1 98 ? -3.896 5.297 -4.120 1.00 41.53 98 GLY A O 1
ATOM 808 N N . SER A 1 99 ? -4.872 4.413 -2.290 1.00 48.91 99 SER A N 1
ATOM 809 C CA . SER A 1 99 ? -6.110 5.218 -2.297 1.00 48.91 99 SER A CA 1
ATOM 810 C C . SER A 1 99 ? -5.839 6.728 -2.322 1.00 48.91 99 SER A C 1
ATOM 812 O O . SER A 1 99 ? -6.503 7.448 -3.069 1.00 48.91 99 SER A O 1
ATOM 814 N N . LYS A 1 100 ? -4.782 7.183 -1.637 1.00 50.09 100 LYS A N 1
ATOM 815 C CA . LYS A 1 100 ? -4.326 8.585 -1.637 1.00 50.09 100 LYS A CA 1
ATOM 816 C C . LYS A 1 100 ? -4.003 9.129 -3.024 1.00 50.09 100 LYS A C 1
ATOM 818 O O . LYS A 1 100 ? -4.292 10.284 -3.311 1.00 50.09 100 LYS A O 1
ATOM 823 N N . LYS A 1 101 ? -3.502 8.291 -3.938 1.00 50.88 101 LYS A N 1
ATOM 824 C CA . LYS A 1 101 ? -3.214 8.709 -5.315 1.00 50.88 101 LYS A CA 1
ATOM 825 C C . LYS A 1 101 ? -4.488 8.968 -6.118 1.00 50.88 101 LYS A C 1
ATOM 827 O O . LYS A 1 101 ? -4.511 9.891 -6.920 1.00 50.88 101 LYS A O 1
ATOM 832 N N . LYS A 1 102 ? -5.581 8.229 -5.872 1.00 55.22 102 LYS A N 1
ATOM 833 C CA . LYS A 1 102 ? -6.879 8.525 -6.511 1.00 55.22 102 LYS A CA 1
ATOM 834 C C . LYS A 1 102 ? -7.424 9.881 -6.071 1.00 55.22 102 LYS A C 1
ATOM 836 O O . LYS A 1 102 ? -8.125 10.511 -6.856 1.00 55.22 102 LYS A O 1
ATOM 841 N N . GLU A 1 103 ? -7.143 10.322 -4.852 1.00 59.28 103 GLU A N 1
ATOM 842 C CA . GLU A 1 103 ? -7.585 11.625 -4.349 1.00 59.28 103 GLU A CA 1
ATOM 843 C C . GLU A 1 103 ? -6.639 12.748 -4.763 1.00 59.28 103 GLU A C 1
ATOM 845 O O . GLU A 1 103 ? -7.104 13.750 -5.301 1.00 59.28 103 GLU A O 1
ATOM 850 N N . GLU A 1 104 ? -5.324 12.551 -4.677 1.00 62.25 104 GLU A N 1
ATOM 851 C CA . GLU A 1 104 ? -4.335 13.495 -5.207 1.00 62.25 104 GLU A CA 1
ATOM 852 C C . GLU A 1 104 ? -4.469 13.691 -6.724 1.00 62.25 104 GLU A C 1
ATOM 854 O O . GLU A 1 104 ? -4.430 14.826 -7.199 1.00 62.25 104 GLU A O 1
ATOM 859 N N . ASP A 1 105 ? -4.705 12.631 -7.502 1.00 68.31 105 ASP A N 1
ATOM 860 C CA . ASP A 1 105 ? -4.939 12.742 -8.947 1.00 68.31 105 ASP A CA 1
ATOM 861 C C . ASP A 1 105 ? -6.303 13.388 -9.264 1.00 68.31 105 ASP A C 1
ATOM 863 O O . ASP A 1 105 ? -6.437 14.044 -10.298 1.00 68.31 105 ASP A O 1
ATOM 867 N N . LYS A 1 106 ? -7.297 13.302 -8.363 1.00 72.56 106 LYS A N 1
ATOM 868 C CA . LYS A 1 106 ? -8.540 14.100 -8.451 1.00 72.56 106 LYS A CA 1
ATOM 869 C C . LYS A 1 106 ? -8.316 15.564 -8.056 1.00 72.56 106 LYS A C 1
ATOM 871 O O . LYS A 1 106 ? -8.979 16.442 -8.607 1.00 72.56 106 LYS A O 1
ATOM 876 N N . MET A 1 107 ? -7.399 15.842 -7.129 1.00 75.12 107 MET A N 1
ATOM 877 C CA . MET A 1 107 ? -7.101 17.188 -6.625 1.00 75.12 107 MET A CA 1
ATOM 878 C C . MET A 1 107 ? -6.182 17.984 -7.554 1.00 75.12 107 MET A C 1
ATOM 880 O O . MET A 1 107 ? -6.421 19.174 -7.745 1.00 75.12 107 MET A O 1
ATOM 884 N N . LYS A 1 108 ? -5.180 17.361 -8.185 1.00 78.56 108 LYS A N 1
ATOM 885 C CA . LYS A 1 108 ? -4.249 18.008 -9.134 1.00 78.56 108 LYS A CA 1
ATOM 886 C C . LYS A 1 108 ? -4.935 18.888 -10.190 1.00 78.56 108 LYS A C 1
ATOM 888 O O . LYS A 1 108 ? -4.538 20.049 -10.323 1.00 78.56 108 LYS A O 1
ATOM 893 N N . PRO A 1 109 ? -5.967 18.423 -10.926 1.00 83.00 109 PRO A N 1
ATOM 894 C CA . PRO A 1 109 ? -6.643 19.275 -11.901 1.00 83.00 109 PRO A CA 1
ATOM 895 C C . PRO A 1 109 ? -7.420 20.425 -11.242 1.00 83.00 109 PRO A C 1
ATOM 897 O O . PRO A 1 109 ? -7.515 21.502 -11.830 1.00 83.00 109 PRO A O 1
ATOM 900 N N . LEU A 1 110 ? -7.945 20.234 -10.025 1.00 80.94 110 LEU A N 1
ATOM 901 C CA . LEU A 1 110 ? -8.657 21.278 -9.278 1.00 80.94 110 LEU A CA 1
ATOM 902 C C . LEU A 1 110 ? -7.698 22.368 -8.784 1.00 80.94 110 LEU A C 1
ATOM 904 O O . LEU A 1 110 ? -7.998 23.548 -8.943 1.00 80.94 110 LEU A O 1
ATOM 908 N N . ILE A 1 111 ? -6.531 21.981 -8.264 1.00 81.12 111 ILE A N 1
ATOM 909 C CA . ILE A 1 111 ? -5.473 22.902 -7.824 1.00 81.12 111 ILE A CA 1
ATOM 910 C C . ILE A 1 111 ? -4.941 23.699 -9.020 1.00 81.12 111 ILE A C 1
ATOM 912 O O . ILE A 1 111 ? -4.916 24.925 -8.973 1.00 81.12 111 ILE A O 1
ATOM 916 N N . SER A 1 112 ? -4.638 23.034 -10.140 1.00 83.81 112 SER A N 1
ATOM 917 C CA . SER A 1 112 ? -4.194 23.727 -11.359 1.00 83.81 112 SER A CA 1
ATOM 918 C C . SER A 1 112 ? -5.245 24.709 -11.894 1.00 83.81 112 SER A C 1
ATOM 920 O O . SER A 1 112 ? -4.911 25.777 -12.412 1.00 83.81 112 SER A O 1
ATOM 922 N N . LYS A 1 113 ? -6.537 24.375 -11.772 1.00 85.50 113 LYS A N 1
ATOM 923 C CA . LYS A 1 113 ? -7.628 25.284 -12.147 1.00 85.50 113 LYS A CA 1
ATOM 924 C C . LYS A 1 113 ? -7.729 26.478 -11.191 1.00 85.50 113 LYS A C 1
ATOM 926 O O . LYS A 1 113 ? -7.918 27.598 -11.660 1.00 85.50 113 LYS A O 1
ATOM 931 N N . LEU A 1 114 ? -7.568 26.254 -9.887 1.00 81.50 114 LEU A N 1
ATOM 932 C CA . LEU A 1 114 ? -7.569 27.301 -8.864 1.00 81.50 114 LEU A CA 1
ATOM 933 C C . LEU A 1 114 ? -6.442 28.317 -9.094 1.00 81.50 114 LEU A C 1
ATOM 935 O O . LEU A 1 114 ? -6.706 29.516 -9.104 1.00 81.50 114 LEU A O 1
ATOM 939 N N . GLU A 1 115 ? -5.221 27.852 -9.363 1.00 81.75 115 GLU A N 1
ATOM 940 C CA . GLU A 1 115 ? -4.068 28.719 -9.649 1.00 81.75 115 GLU A CA 1
ATOM 941 C C . GLU A 1 115 ? -4.312 29.607 -10.877 1.00 81.75 115 GLU A C 1
ATOM 943 O O . GLU A 1 115 ? -4.032 30.806 -10.855 1.00 81.75 115 GLU A O 1
ATOM 948 N N . LYS A 1 116 ? -4.905 29.044 -11.939 1.00 84.06 116 LYS A N 1
ATOM 949 C CA . LYS A 1 116 ? -5.272 29.805 -13.144 1.00 84.06 116 LYS A CA 1
ATOM 950 C C . LYS A 1 116 ? -6.323 30.874 -12.853 1.00 84.06 116 LYS A C 1
ATOM 952 O O . LYS A 1 116 ? -6.197 31.989 -13.354 1.00 84.06 116 LYS A O 1
ATOM 957 N N . LEU A 1 117 ? -7.339 30.556 -12.050 1.00 81.62 117 LEU A N 1
ATOM 958 C CA . LEU A 1 117 ? -8.390 31.508 -11.677 1.00 81.62 117 LEU A CA 1
ATOM 959 C C . LEU A 1 117 ? -7.866 32.610 -10.748 1.00 81.62 117 LEU A C 1
ATOM 961 O O . LEU A 1 117 ? -8.212 33.774 -10.929 1.00 81.62 117 LEU A O 1
ATOM 965 N N . GLN A 1 118 ? -6.982 32.280 -9.805 1.00 77.44 118 GLN A N 1
ATOM 966 C CA . GLN A 1 118 ? -6.327 33.265 -8.940 1.00 77.44 118 GLN A CA 1
ATOM 967 C C . GLN A 1 118 ? -5.405 34.198 -9.735 1.00 77.44 118 GLN A C 1
ATOM 969 O O . GLN A 1 118 ? -5.426 35.410 -9.519 1.00 77.44 118 GLN A O 1
ATOM 974 N N . ALA A 1 119 ? -4.656 33.666 -10.706 1.00 80.81 119 ALA A N 1
ATOM 975 C CA . ALA A 1 119 ? -3.848 34.477 -11.617 1.00 80.81 119 ALA A CA 1
ATOM 976 C C . ALA A 1 119 ? -4.713 35.412 -12.481 1.00 80.81 119 ALA A C 1
ATOM 978 O O . ALA A 1 119 ? -4.332 36.556 -12.728 1.00 80.81 119 ALA A O 1
ATOM 979 N N . GLN A 1 120 ? -5.895 34.953 -12.907 1.00 78.50 120 GLN A N 1
ATOM 980 C CA . GLN A 1 120 ? -6.865 35.795 -13.605 1.00 78.50 120 GLN A CA 1
ATOM 981 C C . GLN A 1 120 ? -7.414 36.891 -12.686 1.00 78.50 120 GLN A C 1
ATOM 983 O O . GLN A 1 120 ? -7.343 38.055 -13.065 1.00 78.50 120 GLN A O 1
ATOM 988 N N . LEU A 1 121 ? -7.866 36.566 -11.470 1.00 72.50 121 LEU A N 1
ATOM 989 C CA . LEU A 1 121 ? -8.354 37.541 -10.478 1.00 72.50 121 LEU A CA 1
ATOM 990 C C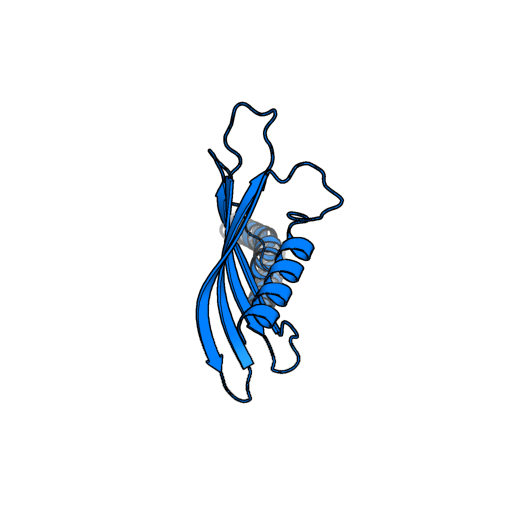 . LEU A 1 121 ? -7.310 38.603 -10.105 1.00 72.50 121 LEU A C 1
ATOM 992 O O . LEU A 1 121 ? -7.676 39.750 -9.857 1.00 72.50 121 LEU A O 1
ATOM 996 N N . GLY A 1 122 ? -6.026 38.237 -10.085 1.00 67.88 122 GLY A N 1
ATOM 997 C CA . GLY A 1 122 ? -4.912 39.157 -9.846 1.00 67.88 122 GLY A CA 1
ATOM 998 C C . GLY A 1 122 ? -4.585 40.087 -11.020 1.00 67.88 122 GLY A C 1
ATOM 999 O O . GLY A 1 122 ? -3.738 40.965 -10.875 1.00 67.88 122 GLY A O 1
ATOM 1000 N N . SER A 1 123 ? -5.227 39.920 -12.183 1.00 71.19 123 SER A N 1
ATOM 1001 C CA . SER A 1 123 ? -4.993 40.782 -13.343 1.00 71.19 123 SER A CA 1
ATOM 1002 C C . SER A 1 123 ? -5.871 42.042 -13.307 1.00 71.19 123 SER A C 1
ATOM 1004 O O . SER A 1 123 ? -7.096 41.980 -13.214 1.00 71.19 123 SER A O 1
ATOM 1006 N N . GLU A 1 124 ? -5.245 43.214 -13.445 1.00 59.72 124 GLU A N 1
ATOM 1007 C CA . GLU A 1 124 ? -5.878 44.543 -13.312 1.00 59.72 124 GLU A CA 1
ATOM 1008 C C . GLU A 1 124 ? -6.946 44.871 -14.380 1.00 59.72 124 GLU A C 1
ATOM 1010 O O . GLU A 1 124 ? -7.543 45.946 -14.363 1.00 59.72 124 GLU A O 1
ATOM 1015 N N . ARG A 1 125 ? -7.207 43.964 -15.332 1.00 64.88 125 ARG A N 1
ATOM 1016 C CA . ARG A 1 125 ? -8.124 44.180 -16.466 1.00 64.88 125 ARG A CA 1
ATOM 1017 C C . ARG A 1 125 ? -9.485 43.488 -16.327 1.00 64.88 125 ARG A C 1
ATOM 1019 O O . ARG A 1 125 ? -10.252 43.504 -17.291 1.00 64.88 125 ARG A O 1
ATOM 1026 N N . LEU A 1 126 ? -9.818 42.897 -15.175 1.00 66.75 126 LEU A N 1
ATOM 1027 C CA . LEU A 1 126 ? -11.131 42.265 -14.995 1.00 66.75 126 LEU A CA 1
ATOM 1028 C C . LEU A 1 126 ? -12.259 43.280 -14.812 1.00 66.75 126 LEU A C 1
ATOM 1030 O O . LEU A 1 126 ? -12.182 44.213 -14.012 1.00 66.75 126 LEU A O 1
ATOM 1034 N N . LYS A 1 127 ? -13.373 43.037 -15.506 1.00 71.19 127 LYS A N 1
ATOM 1035 C CA . LYS A 1 127 ? -14.634 43.737 -15.253 1.00 71.19 127 LYS A CA 1
ATOM 1036 C C . LYS A 1 127 ? -15.240 43.234 -13.938 1.00 71.19 127 LYS A C 1
ATOM 1038 O O . LYS A 1 127 ? -15.130 42.055 -13.608 1.00 71.19 127 LYS A O 1
ATOM 1043 N N . ARG A 1 128 ? -15.935 44.113 -13.204 1.00 65.44 128 ARG A N 1
ATOM 1044 C CA . ARG A 1 128 ? -16.571 43.787 -11.906 1.00 65.44 128 ARG A CA 1
ATOM 1045 C C . ARG A 1 128 ? -17.498 42.565 -11.955 1.00 65.44 128 ARG A C 1
ATOM 1047 O O . ARG A 1 128 ? -17.543 41.808 -10.993 1.00 65.44 128 ARG A O 1
ATOM 1054 N N . GLU A 1 129 ? -18.219 42.370 -13.056 1.00 64.69 129 GLU A N 1
ATOM 1055 C CA . GLU A 1 129 ? -19.131 41.229 -13.233 1.00 64.69 129 GLU A CA 1
ATOM 1056 C C . GLU A 1 129 ? -18.388 39.896 -13.398 1.00 64.69 129 GLU A C 1
ATOM 1058 O O . GLU A 1 129 ? -18.846 38.868 -12.899 1.00 64.69 129 GLU A O 1
ATOM 1063 N N . ASP A 1 130 ? -17.220 39.918 -14.041 1.00 70.62 130 ASP A N 1
ATOM 1064 C CA . ASP A 1 130 ? -16.368 38.739 -14.209 1.00 70.62 130 ASP A CA 1
ATOM 1065 C C . ASP A 1 130 ? -15.647 38.405 -12.895 1.00 70.62 130 ASP A C 1
ATOM 1067 O O . ASP A 1 130 ? -15.522 37.238 -12.533 1.00 70.62 130 ASP A O 1
ATOM 1071 N N . TYR A 1 131 ? -15.276 39.426 -12.115 1.00 72.31 131 TYR A N 1
ATOM 1072 C CA . TYR A 1 131 ? -14.663 39.260 -10.793 1.00 72.31 131 TYR A CA 1
ATOM 1073 C C . TYR A 1 131 ? -15.580 38.513 -9.809 1.00 72.31 131 TYR A C 1
ATOM 1075 O O . TYR A 1 131 ? -15.137 37.605 -9.109 1.00 72.31 131 TYR A O 1
ATOM 1083 N N . GLY A 1 132 ? -16.878 38.844 -9.791 1.00 74.44 132 GLY A N 1
ATOM 1084 C CA . GLY A 1 132 ? -17.860 38.161 -8.939 1.00 74.44 132 GLY A CA 1
ATOM 1085 C C . GLY A 1 132 ? -18.043 36.682 -9.294 1.00 74.44 132 GLY A C 1
ATOM 1086 O O . GLY A 1 132 ? -18.108 35.839 -8.400 1.00 74.44 132 GLY A O 1
ATOM 1087 N N . LYS A 1 133 ? -18.064 36.355 -10.593 1.00 80.12 133 LYS A N 1
ATOM 1088 C CA . LYS A 1 133 ? -18.177 34.968 -11.073 1.00 80.12 133 LYS A CA 1
ATOM 1089 C C . LYS A 1 133 ? -16.920 34.154 -10.769 1.00 80.12 133 LYS A C 1
ATOM 1091 O O . LYS A 1 133 ? -17.038 33.026 -10.298 1.00 80.12 133 LYS A O 1
ATOM 1096 N N . LEU A 1 134 ? -15.732 34.729 -10.983 1.00 76.44 134 LEU A N 1
ATOM 1097 C CA . LEU A 1 134 ? -14.473 34.053 -10.664 1.00 76.44 134 LEU A CA 1
ATOM 1098 C C . LEU A 1 134 ? -14.321 33.793 -9.161 1.00 76.44 134 LEU A C 1
ATOM 1100 O O . LEU A 1 134 ? -13.896 32.704 -8.787 1.00 76.44 134 LEU A O 1
ATOM 1104 N N . ASN A 1 135 ? -14.702 34.741 -8.299 1.00 77.44 135 ASN A N 1
ATOM 1105 C CA . ASN A 1 135 ? -14.643 34.531 -6.850 1.00 77.44 135 ASN A CA 1
ATOM 1106 C C . ASN A 1 135 ? -15.564 33.395 -6.387 1.00 77.44 135 ASN A C 1
ATOM 1108 O O . ASN A 1 135 ? -15.138 32.555 -5.598 1.00 77.44 135 ASN A O 1
ATOM 1112 N N . GLN A 1 136 ? -16.787 33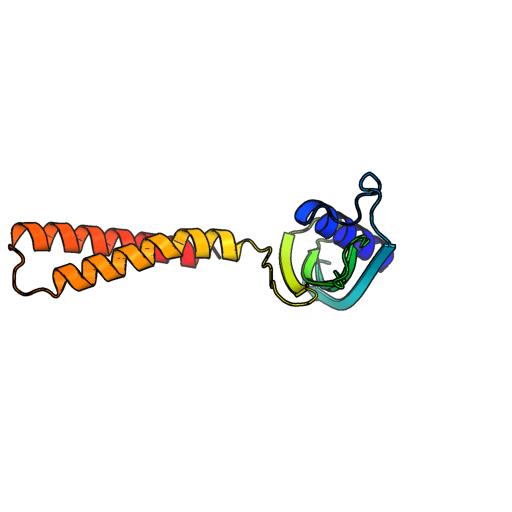.312 -6.921 1.00 82.75 136 GLN A N 1
ATOM 1113 C CA . GLN A 1 136 ? -17.683 32.187 -6.628 1.00 82.75 136 GLN A CA 1
ATOM 1114 C C . GLN A 1 136 ? -17.087 30.847 -7.081 1.00 82.75 136 GLN A C 1
ATOM 1116 O O . GLN A 1 136 ? -17.177 29.851 -6.365 1.00 82.75 136 GLN A O 1
ATOM 1121 N N . GLU A 1 137 ? -16.447 30.805 -8.252 1.00 83.81 137 GLU A N 1
ATOM 1122 C CA . GLU A 1 137 ? -15.814 29.583 -8.755 1.00 83.81 137 GLU A CA 1
ATOM 1123 C C . GLU A 1 137 ? -14.599 29.162 -7.908 1.00 83.81 137 GLU A C 1
ATOM 1125 O O . GLU A 1 137 ? -14.408 27.970 -7.654 1.00 83.81 137 GLU A O 1
ATOM 1130 N N . VAL A 1 138 ? -13.821 30.126 -7.408 1.00 82.12 138 VAL A N 1
ATOM 1131 C CA . VAL A 1 138 ? -12.717 29.893 -6.465 1.00 82.12 138 VAL A CA 1
ATOM 1132 C C . VAL A 1 138 ? -13.223 29.305 -5.146 1.00 82.12 138 VAL A C 1
ATOM 1134 O O . VAL A 1 138 ? -12.681 28.298 -4.692 1.00 82.12 138 VAL A O 1
ATOM 1137 N N . GLU A 1 139 ? -14.278 29.869 -4.553 1.00 84.25 139 GLU A N 1
ATOM 1138 C CA . GLU A 1 139 ? -14.859 29.361 -3.300 1.00 84.25 139 GLU A CA 1
ATOM 1139 C C . GLU A 1 139 ? -15.385 27.926 -3.443 1.00 84.25 139 GLU A C 1
ATOM 1141 O O . GLU A 1 139 ? -15.135 27.077 -2.584 1.00 84.25 139 GLU A O 1
ATOM 1146 N N . VAL A 1 140 ? -16.057 27.620 -4.558 1.00 88.69 140 VAL A N 1
ATOM 1147 C CA . VAL A 1 140 ? -16.551 26.264 -4.846 1.00 88.69 140 VAL A CA 1
ATOM 1148 C C . VAL A 1 140 ? -15.396 25.267 -4.980 1.00 88.69 140 VAL A C 1
ATOM 1150 O O . VAL A 1 140 ? -15.480 24.153 -4.458 1.00 88.69 140 VAL A O 1
ATOM 1153 N N . LEU A 1 141 ? -14.311 25.647 -5.662 1.00 82.12 141 LEU A N 1
ATOM 1154 C CA . LEU A 1 141 ? -13.131 24.790 -5.806 1.00 82.12 141 LEU A CA 1
ATOM 1155 C C . LEU A 1 141 ? -12.419 24.564 -4.471 1.00 82.12 141 LEU A C 1
ATOM 1157 O O . LEU A 1 141 ? -12.043 23.427 -4.187 1.00 82.12 141 LEU A O 1
ATOM 1161 N N . LEU A 1 142 ? -12.276 25.603 -3.645 1.00 82.62 142 LEU A N 1
ATOM 1162 C CA . LEU A 1 142 ? -11.682 25.491 -2.311 1.00 82.62 142 LEU A CA 1
ATOM 1163 C C . LEU A 1 142 ? -12.476 24.526 -1.429 1.00 82.62 142 LEU A C 1
ATOM 1165 O O . LEU A 1 142 ? -11.891 23.603 -0.866 1.00 82.62 142 LEU A O 1
ATOM 1169 N N . LYS A 1 143 ? -13.806 24.661 -1.404 1.00 85.56 143 LYS A N 1
ATOM 1170 C CA . LYS A 1 143 ? -14.679 23.761 -0.642 1.00 85.56 143 LYS A CA 1
ATOM 1171 C C . LYS A 1 143 ? -14.554 22.307 -1.105 1.00 85.56 143 LYS A C 1
ATOM 1173 O O . LYS A 1 143 ? -14.439 21.407 -0.283 1.00 85.56 143 LYS A O 1
ATOM 1178 N N . LYS A 1 144 ? -14.504 22.070 -2.419 1.00 83.31 144 LYS A N 1
ATOM 1179 C CA . LYS A 1 144 ? -14.353 20.720 -2.984 1.00 83.31 144 LYS A CA 1
ATOM 1180 C C . LYS A 1 144 ? -12.990 20.093 -2.669 1.00 83.31 144 LYS A C 1
ATOM 1182 O O . LYS A 1 144 ? -12.901 18.887 -2.463 1.00 83.31 144 LYS A O 1
ATOM 1187 N N . ILE A 1 145 ? -11.928 20.898 -2.643 1.00 80.69 145 ILE A N 1
ATOM 1188 C CA . ILE A 1 145 ? -10.584 20.464 -2.234 1.00 80.69 145 ILE A CA 1
ATOM 1189 C C . ILE A 1 145 ? -10.573 20.111 -0.742 1.00 80.69 145 ILE A C 1
ATOM 1191 O O . ILE A 1 145 ? -9.950 19.127 -0.357 1.00 80.69 145 ILE A O 1
ATOM 1195 N N . GLU A 1 146 ? -11.262 20.885 0.093 1.00 80.88 146 GLU A N 1
ATOM 1196 C CA . GLU A 1 146 ? -11.356 20.651 1.536 1.00 80.88 146 GLU A CA 1
ATOM 1197 C C . GLU A 1 146 ? -12.192 19.409 1.878 1.00 80.88 146 GLU A C 1
ATOM 1199 O O . GLU A 1 146 ? -11.778 18.598 2.701 1.00 80.88 146 GLU A O 1
ATOM 1204 N N . GLU A 1 147 ? -13.306 19.182 1.179 1.00 82.00 147 GLU A N 1
ATOM 1205 C CA . GLU A 1 147 ? -14.098 17.947 1.281 1.00 82.00 147 GLU A CA 1
ATOM 1206 C C . GLU A 1 147 ? -13.285 16.703 0.889 1.00 82.00 147 GLU A C 1
ATOM 1208 O O . GLU A 1 147 ? -13.416 15.659 1.521 1.00 82.00 147 GLU A O 1
ATOM 1213 N N . LEU A 1 148 ? -12.417 16.802 -0.123 1.00 75.19 148 LEU A N 1
ATOM 1214 C CA . LEU A 1 148 ? -11.523 15.704 -0.505 1.00 75.19 148 LEU A CA 1
ATOM 1215 C C . LEU A 1 148 ? -10.406 15.464 0.522 1.00 75.19 148 LEU A C 1
ATOM 1217 O O . LEU A 1 148 ? -9.977 14.331 0.664 1.00 75.19 148 LEU A O 1
ATOM 1221 N N . LYS A 1 149 ? -9.963 16.490 1.259 1.00 72.56 149 LYS A N 1
ATOM 1222 C CA . LYS A 1 149 ? -8.949 16.350 2.322 1.00 72.56 149 LYS A CA 1
ATOM 1223 C C . LYS A 1 149 ? -9.490 15.761 3.629 1.00 72.56 149 LYS A C 1
ATOM 1225 O O . LYS A 1 149 ? -8.707 15.221 4.397 1.00 72.56 149 LYS A O 1
ATOM 1230 N N . ASN A 1 150 ? -10.789 15.910 3.896 1.00 69.81 150 ASN A N 1
ATOM 1231 C CA . ASN A 1 150 ? -11.431 15.512 5.158 1.00 69.81 150 ASN A CA 1
ATOM 1232 C C . ASN A 1 150 ? -12.145 14.144 5.094 1.00 69.81 150 ASN A C 1
ATOM 1234 O O . ASN A 1 150 ? -12.818 13.777 6.054 1.00 69.81 150 ASN A O 1
ATOM 1238 N N . ASN A 1 151 ? -12.063 13.427 3.966 1.00 59.31 151 ASN A N 1
ATOM 1239 C CA . ASN A 1 151 ? -12.579 12.057 3.817 1.00 59.31 151 ASN A CA 1
ATOM 1240 C C . ASN A 1 151 ? -11.504 10.969 4.070 1.00 59.31 151 ASN A C 1
ATOM 1242 O O . ASN A 1 151 ? -11.804 9.787 3.902 1.00 59.31 151 ASN A O 1
ATOM 1246 N N . ASP A 1 152 ? -10.298 11.381 4.482 1.00 49.59 152 ASP A N 1
ATOM 1247 C CA . ASP A 1 152 ? -9.227 10.564 5.088 1.00 49.59 152 ASP A CA 1
ATOM 1248 C C . ASP A 1 152 ? -9.445 10.429 6.615 1.00 49.59 152 ASP A C 1
ATOM 1250 O O . ASP A 1 152 ? -8.977 9.424 7.201 1.00 49.59 152 ASP A O 1
#

Radius of gyration: 22.35 Å; chains: 1; bounding box: 38×63×42 Å

Secondary structure (DSSP, 8-state):
-HHHHHHHHHHHHHHHH--S-TTSS-EEEEEEEEEEEEEETTTEEEEEEEEEEEE--SSSS--EEEEEEEEEE-TTS-EEEEEEEEEEETTS---EESHHHHHHHHHHHHHHHHHHHHHHHTSTT--HHHHHHHHHHHHHHHHHHHHHHS--

Foldseek 3Di:
DVPLLVVLVVVVCCVQPVPPPPVDVFWPDKDKAWPDWDADPPRKIKTWIKIWTWGHDPDPFTFIWIKIKIFIAHPVGDTPDMFIWTPDGTPDDTDGRDPVVVLVVVLVVLVVVLVVLVVVLPDPPDDPVVNVVSVVSNVVSVVVNVVSVPVD